Protein AF-A0A925X2E8-F1 (afdb_monomer_lite)

Radius of gyration: 12.92 Å; chains: 1; bounding box: 28×23×48 Å

Foldseek 3Di:
DPPPPVLDLVVLQVQLVVCVVVVNLVSNLVSLVSSCVSPVLPLVSLQSNLVSCVSVVNNVSSLVSLVSSLVSCVVVVPVPSNVVSVVVNVVSD

Structure (mmCIF, N/CA/C/O backbone):
data_AF-A0A925X2E8-F1
#
_entry.id   AF-A0A925X2E8-F1
#
loop_
_atom_site.group_PDB
_atom_site.id
_atom_site.type_symbol
_atom_site.label_atom_id
_atom_site.label_alt_id
_atom_site.label_comp_id
_atom_site.label_asym_id
_atom_site.label_entity_id
_atom_site.label_seq_id
_atom_site.pdbx_PDB_ins_code
_atom_site.Cartn_x
_atom_site.Cartn_y
_atom_site.Cartn_z
_atom_site.occupancy
_atom_site.B_iso_or_equiv
_atom_site.auth_seq_id
_atom_site.auth_comp_id
_atom_site.auth_asym_id
_atom_site.auth_atom_id
_atom_site.pdbx_PDB_model_num
ATOM 1 N N . MET A 1 1 ? 1.287 7.789 -30.617 1.00 34.53 1 MET A N 1
ATOM 2 C CA . MET A 1 1 ? 0.027 7.333 -29.994 1.00 34.53 1 MET A CA 1
ATOM 3 C C . MET A 1 1 ? 0.385 6.666 -28.678 1.00 34.53 1 MET A C 1
ATOM 5 O O . MET A 1 1 ? 0.960 5.589 -28.705 1.00 34.53 1 MET A O 1
ATOM 9 N N . LEU A 1 2 ? 0.150 7.332 -27.545 1.00 45.56 2 LEU A N 1
ATOM 10 C CA . LEU A 1 2 ? 0.333 6.727 -26.222 1.00 45.56 2 LEU A CA 1
ATOM 11 C C . LEU A 1 2 ? -0.812 5.736 -26.018 1.00 45.56 2 LEU A C 1
ATOM 13 O O . LEU A 1 2 ? -1.967 6.139 -25.874 1.00 45.56 2 LEU A O 1
ATOM 17 N N . SER A 1 3 ? -0.505 4.445 -26.107 1.00 40.50 3 SER A N 1
ATOM 18 C CA . SER A 1 3 ? -1.465 3.378 -25.860 1.00 40.50 3 SER A CA 1
ATOM 19 C C . SER A 1 3 ? -1.948 3.485 -24.415 1.00 40.50 3 SER A C 1
ATOM 21 O O . SER A 1 3 ? -1.237 3.097 -23.492 1.00 40.50 3 SER A O 1
ATOM 23 N N . LYS A 1 4 ? -3.158 4.020 -24.221 1.00 44.84 4 LYS A N 1
ATOM 24 C CA . LYS A 1 4 ? -3.923 3.880 -22.981 1.00 44.84 4 LYS A CA 1
ATOM 25 C C . LYS A 1 4 ? -4.242 2.400 -22.808 1.00 44.84 4 LYS A C 1
ATOM 27 O O . LYS A 1 4 ? -5.300 1.944 -23.229 1.00 44.84 4 LYS A O 1
ATOM 32 N N . GLN A 1 5 ? -3.313 1.635 -22.251 1.00 50.75 5 GLN A N 1
ATOM 33 C CA . GLN A 1 5 ? -3.665 0.325 -21.740 1.00 50.75 5 GLN A CA 1
ATOM 34 C C . GLN A 1 5 ? -4.385 0.562 -20.406 1.00 50.75 5 GLN A C 1
ATOM 36 O O . GLN A 1 5 ? -3.791 1.153 -19.507 1.00 50.75 5 GLN A O 1
ATOM 41 N N . PRO A 1 6 ? -5.648 0.133 -20.239 1.00 55.19 6 PRO A N 1
ATOM 42 C CA . PRO A 1 6 ? -6.418 0.276 -18.993 1.00 55.19 6 PRO A CA 1
ATOM 43 C C . PRO A 1 6 ? -5.878 -0.586 -17.826 1.00 55.19 6 PRO A C 1
ATOM 45 O O . PRO A 1 6 ? -6.612 -0.929 -16.903 1.00 55.19 6 PRO A O 1
ATOM 48 N N . ARG A 1 7 ? -4.594 -0.954 -17.891 1.00 66.06 7 ARG A N 1
ATOM 49 C CA . ARG A 1 7 ? -3.834 -1.833 -16.998 1.00 66.06 7 ARG A CA 1
ATOM 50 C C . ARG A 1 7 ? -2.440 -1.260 -16.714 1.00 66.06 7 ARG A C 1
ATOM 52 O O . ARG A 1 7 ? -1.499 -2.013 -16.520 1.00 66.06 7 ARG A O 1
ATOM 59 N N . ASP A 1 8 ? -2.277 0.057 -16.771 1.00 86.06 8 ASP A N 1
ATOM 60 C CA . ASP A 1 8 ? -1.039 0.696 -16.326 1.00 86.06 8 ASP A CA 1
ATOM 61 C C . ASP A 1 8 ? -1.114 0.894 -14.805 1.00 86.06 8 ASP A C 1
ATOM 63 O O . ASP A 1 8 ? -1.954 1.660 -14.319 1.00 86.06 8 ASP A O 1
ATOM 67 N N . ALA A 1 9 ? -0.262 0.180 -14.063 1.00 91.44 9 ALA A N 1
ATOM 68 C CA . ALA A 1 9 ? -0.182 0.261 -12.606 1.00 91.44 9 ALA A CA 1
ATOM 69 C C . ALA A 1 9 ? 0.025 1.707 -12.132 1.00 91.44 9 ALA A C 1
ATOM 71 O O . ALA A 1 9 ? -0.596 2.129 -11.159 1.00 91.44 9 ALA A O 1
ATOM 72 N N . PHE A 1 10 ? 0.802 2.509 -12.866 1.00 92.25 10 PHE A N 1
ATOM 73 C CA . PHE A 1 10 ? 1.033 3.908 -12.525 1.00 92.25 10 PHE A CA 1
ATOM 74 C C . PHE A 1 10 ? -0.248 4.748 -12.628 1.00 92.25 10 PHE A C 1
ATOM 76 O O . PHE A 1 10 ? -0.538 5.555 -11.744 1.00 92.25 10 PHE A O 1
ATOM 83 N N . LEU A 1 11 ? -1.057 4.543 -13.676 1.00 93.44 11 LEU A N 1
ATOM 84 C CA . LEU A 1 11 ? -2.329 5.259 -13.835 1.00 93.44 11 LEU A CA 1
ATOM 85 C C . LEU A 1 11 ? -3.359 4.836 -12.783 1.00 93.44 11 LEU A C 1
ATOM 87 O O . LEU A 1 11 ? -4.073 5.687 -12.255 1.00 93.44 11 LEU A O 1
ATOM 91 N N . LEU A 1 12 ? -3.433 3.540 -12.468 1.00 95.88 12 LEU A N 1
ATOM 92 C CA . LEU A 1 12 ? -4.304 3.033 -11.404 1.00 95.88 12 LEU A CA 1
ATOM 93 C C . LEU A 1 12 ? -3.898 3.612 -10.045 1.00 95.88 12 LEU A C 1
ATOM 95 O O . LEU A 1 12 ? -4.753 4.117 -9.317 1.00 95.88 12 LEU A O 1
ATOM 99 N N . TYR A 1 13 ? -2.599 3.639 -9.752 1.00 97.31 13 TYR A N 1
ATOM 100 C CA . TYR A 1 13 ? -2.064 4.239 -8.536 1.00 97.31 13 TYR A CA 1
ATOM 101 C C . TYR A 1 13 ? -2.403 5.729 -8.443 1.00 97.31 13 TYR A C 1
ATOM 103 O O . TYR A 1 13 ? -2.878 6.195 -7.405 1.00 97.31 13 TYR A O 1
ATOM 111 N N . ALA A 1 14 ? -2.216 6.475 -9.537 1.00 96.88 14 ALA A N 1
ATOM 112 C CA . ALA A 1 14 ? -2.553 7.892 -9.599 1.00 96.88 14 ALA A CA 1
ATOM 113 C C . ALA A 1 14 ? -4.046 8.137 -9.327 1.00 96.88 14 ALA A C 1
ATOM 115 O O . ALA A 1 14 ? -4.377 9.011 -8.529 1.00 96.88 14 ALA A O 1
ATOM 116 N N . LEU A 1 15 ? -4.949 7.333 -9.902 1.00 96.50 15 LEU A N 1
ATOM 117 C CA . LEU A 1 15 ? -6.385 7.415 -9.607 1.00 96.50 15 LEU A CA 1
ATOM 118 C C . LEU A 1 15 ? -6.687 7.143 -8.128 1.00 96.50 15 LEU A C 1
ATOM 120 O O . LEU A 1 15 ? -7.463 7.880 -7.520 1.00 96.50 15 LEU A O 1
ATOM 124 N N . GLY A 1 16 ? -6.035 6.144 -7.529 1.00 97.62 16 GLY A N 1
ATOM 125 C CA . GLY A 1 16 ? -6.149 5.879 -6.095 1.00 97.62 16 GLY A CA 1
ATOM 126 C C . GLY A 1 16 ? -5.712 7.074 -5.247 1.00 97.62 16 GLY A C 1
ATOM 127 O O . GLY A 1 16 ? -6.414 7.460 -4.313 1.00 97.62 16 GLY A O 1
ATOM 128 N N . MET A 1 17 ? -4.603 7.730 -5.611 1.00 97.88 17 MET A N 1
ATOM 129 C CA . MET A 1 17 ? -4.152 8.955 -4.942 1.00 97.88 17 MET A CA 1
ATOM 130 C C . MET A 1 17 ? -5.154 10.104 -5.063 1.00 97.88 17 MET A C 1
ATOM 132 O O . MET A 1 17 ? -5.377 10.804 -4.075 1.00 97.88 17 MET A O 1
ATOM 136 N N . GLU A 1 18 ? -5.764 10.307 -6.232 1.00 98.00 18 GLU A N 1
ATOM 137 C CA . GLU A 1 18 ? -6.777 11.354 -6.404 1.00 98.00 18 GLU A CA 1
ATOM 138 C C . GLU A 1 18 ? -8.021 11.078 -5.553 1.00 98.00 18 GLU A C 1
ATOM 140 O O . GLU A 1 18 ? -8.502 11.973 -4.861 1.00 98.00 18 GLU A O 1
ATOM 145 N N . HIS A 1 19 ? -8.490 9.829 -5.494 1.00 97.25 19 HIS A N 1
ATOM 146 C CA . HIS A 1 19 ? -9.595 9.461 -4.606 1.00 97.25 19 HIS A CA 1
ATOM 147 C C . HIS A 1 19 ? -9.246 9.622 -3.123 1.00 97.25 19 HIS A C 1
ATOM 149 O O . HIS A 1 19 ? -10.061 10.153 -2.368 1.00 97.25 19 HIS A O 1
ATOM 155 N N . LYS A 1 20 ? -8.016 9.280 -2.715 1.00 96.81 20 LYS A N 1
ATOM 156 C CA . LYS A 1 20 ? -7.532 9.523 -1.348 1.00 96.81 20 LYS A CA 1
ATOM 157 C C . LYS A 1 20 ? -7.572 11.014 -0.995 1.00 96.81 20 LYS A C 1
ATOM 159 O O . LYS A 1 20 ? -8.029 11.371 0.085 1.00 96.81 20 LYS A O 1
ATOM 164 N N . LYS A 1 21 ? -7.138 11.898 -1.904 1.00 96.12 21 LYS A N 1
ATOM 165 C CA . LYS A 1 21 ?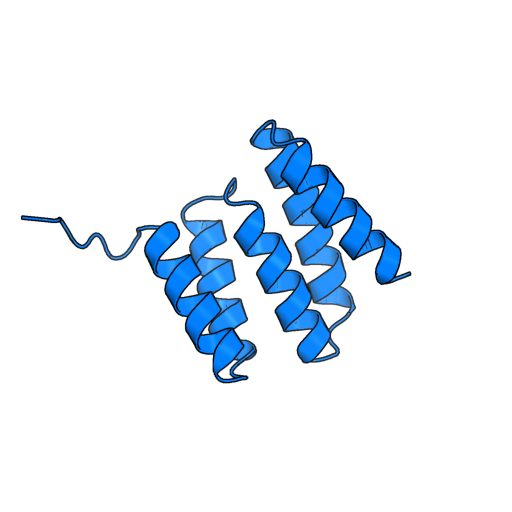 -7.200 13.362 -1.706 1.00 96.12 21 LYS A CA 1
ATOM 166 C C . LYS A 1 21 ? -8.634 13.878 -1.571 1.00 96.12 21 LYS A C 1
ATOM 168 O O . LYS A 1 21 ? -8.861 14.843 -0.851 1.00 96.12 21 LYS A O 1
ATOM 173 N N . LEU A 1 22 ? -9.585 13.239 -2.250 1.00 96.31 22 LEU A N 1
ATOM 174 C CA . LEU A 1 22 ? -11.013 13.549 -2.153 1.00 96.31 22 LEU A CA 1
ATOM 175 C C . LEU A 1 22 ? -11.674 12.982 -0.882 1.00 96.31 22 LEU A C 1
ATOM 177 O O . LEU A 1 22 ? -12.863 13.212 -0.675 1.00 96.31 22 LEU A O 1
ATOM 181 N N . GLY A 1 23 ? -10.937 12.244 -0.043 1.00 93.62 23 GLY A N 1
ATOM 182 C CA . GLY A 1 23 ? -11.475 11.567 1.140 1.00 93.62 23 GLY A CA 1
ATOM 183 C C . GLY A 1 23 ? -12.297 10.314 0.820 1.00 93.62 23 GLY A C 1
ATOM 184 O O . GLY A 1 23 ? -12.921 9.744 1.710 1.00 93.62 23 GLY A O 1
ATOM 185 N N . ASP A 1 24 ? -12.298 9.863 -0.438 1.00 96.69 24 ASP A N 1
ATOM 186 C CA . ASP A 1 24 ? -12.993 8.654 -0.884 1.00 96.69 24 ASP A CA 1
ATOM 187 C C . ASP A 1 24 ? -12.084 7.435 -0.665 1.00 96.69 24 ASP A C 1
ATOM 189 O O . ASP A 1 24 ? -11.472 6.896 -1.593 1.00 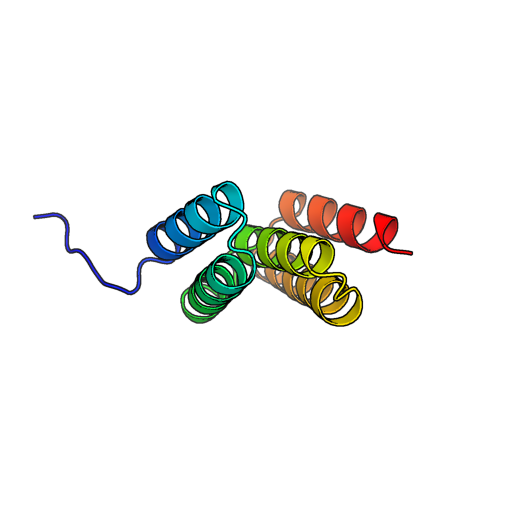96.69 24 ASP A O 1
ATOM 193 N N . ALA A 1 25 ? -11.935 7.051 0.607 1.00 96.38 25 ALA A N 1
ATOM 194 C CA . ALA A 1 25 ? -11.040 5.973 1.019 1.00 96.38 25 ALA A CA 1
ATOM 195 C C . ALA A 1 25 ? -11.418 4.625 0.381 1.00 96.38 25 ALA A C 1
ATOM 197 O O . ALA A 1 25 ? -10.530 3.864 0.004 1.00 96.38 25 ALA A O 1
ATOM 198 N N . ASP A 1 26 ? -12.713 4.351 0.191 1.00 98.06 26 ASP A N 1
ATOM 199 C CA . ASP A 1 26 ? -13.192 3.122 -0.452 1.00 98.06 26 ASP A CA 1
ATOM 200 C C . ASP A 1 26 ? -12.715 3.005 -1.901 1.00 98.06 26 ASP A C 1
ATOM 202 O O . ASP A 1 26 ? -12.150 1.978 -2.287 1.00 98.06 26 ASP A O 1
ATOM 206 N N . LYS A 1 27 ? -12.867 4.066 -2.705 1.00 97.75 27 LYS A N 1
ATOM 207 C CA . LYS A 1 27 ? -12.344 4.042 -4.077 1.00 97.75 27 LYS A CA 1
ATOM 208 C C . LYS A 1 27 ? -10.825 4.048 -4.118 1.00 97.75 27 LYS A C 1
ATOM 210 O O . LYS A 1 27 ? -10.252 3.400 -4.990 1.00 97.75 27 LYS A O 1
ATOM 215 N N . ALA A 1 28 ? -10.162 4.741 -3.193 1.00 98.44 28 ALA A N 1
ATOM 216 C CA . ALA A 1 28 ? -8.707 4.694 -3.102 1.00 98.44 28 ALA A CA 1
ATOM 217 C C . ALA A 1 28 ? -8.218 3.248 -2.898 1.00 98.44 28 ALA A C 1
ATOM 219 O O . ALA A 1 28 ? -7.346 2.787 -3.634 1.00 98.44 28 ALA A O 1
ATOM 220 N N . ILE A 1 29 ? -8.839 2.506 -1.974 1.00 98.75 29 ILE A N 1
ATOM 221 C CA . ILE A 1 29 ? -8.539 1.091 -1.705 1.00 98.75 29 ILE A CA 1
ATOM 222 C C . ILE A 1 29 ? -8.764 0.215 -2.943 1.00 98.75 29 ILE A C 1
ATOM 224 O O . ILE A 1 29 ? -7.908 -0.626 -3.234 1.00 98.75 29 ILE A O 1
ATOM 228 N N . ASP A 1 30 ? -9.863 0.406 -3.681 1.00 98.25 30 ASP A N 1
ATOM 229 C CA . ASP A 1 30 ? -10.125 -0.326 -4.933 1.00 98.25 30 ASP A CA 1
ATOM 230 C C . ASP A 1 30 ? -8.997 -0.108 -5.950 1.00 98.25 30 ASP A C 1
ATOM 232 O O . ASP A 1 30 ? -8.384 -1.060 -6.439 1.00 98.25 30 ASP A O 1
ATOM 236 N N . PHE A 1 31 ? -8.643 1.152 -6.213 1.00 98.38 31 PHE A N 1
ATOM 237 C CA . PHE A 1 31 ? -7.596 1.484 -7.177 1.00 98.38 31 PHE A CA 1
ATOM 238 C C . PHE A 1 31 ? -6.208 0.998 -6.750 1.00 98.38 31 PHE A C 1
ATOM 240 O O . PHE A 1 31 ? -5.451 0.504 -7.591 1.00 98.38 31 PHE A O 1
ATOM 247 N N . TYR A 1 32 ? -5.868 1.076 -5.462 1.00 98.62 32 TYR A N 1
ATOM 248 C CA . TYR A 1 32 ? -4.615 0.511 -4.962 1.00 98.62 32 TYR A CA 1
ATOM 249 C C . TYR A 1 32 ? -4.598 -1.015 -5.062 1.00 98.62 32 TYR A C 1
ATOM 251 O O . TYR A 1 32 ? -3.586 -1.583 -5.459 1.00 98.62 32 TYR A O 1
ATOM 259 N N . SER A 1 33 ? -5.719 -1.686 -4.795 1.00 98.50 33 SER A N 1
ATOM 260 C CA . SER A 1 33 ? -5.821 -3.143 -4.945 1.00 98.50 33 SER A CA 1
ATOM 261 C C . SER A 1 33 ? -5.651 -3.570 -6.401 1.00 98.50 33 SER A C 1
ATOM 263 O O . SER A 1 33 ? -4.865 -4.464 -6.690 1.00 98.50 33 SER A O 1
ATOM 265 N N . ARG A 1 34 ? -6.268 -2.851 -7.340 1.00 97.50 34 ARG A N 1
ATOM 266 C CA . ARG A 1 34 ? -6.069 -3.080 -8.778 1.00 97.50 34 ARG A CA 1
ATOM 267 C C . ARG A 1 34 ? -4.647 -2.760 -9.240 1.00 97.50 34 ARG A C 1
ATOM 269 O O . ARG A 1 34 ? -4.144 -3.410 -10.150 1.00 97.50 34 ARG A O 1
ATOM 276 N N . THR A 1 35 ? -3.988 -1.776 -8.625 1.00 97.81 35 THR A N 1
ATOM 277 C CA . THR A 1 35 ? -2.559 -1.504 -8.871 1.00 97.81 35 THR A CA 1
ATOM 278 C C . THR A 1 35 ? -1.723 -2.723 -8.496 1.00 97.81 35 THR A C 1
ATOM 280 O O . THR A 1 35 ? -0.906 -3.165 -9.294 1.00 97.81 35 THR A O 1
ATOM 283 N N . ILE A 1 36 ? -1.989 -3.298 -7.322 1.00 98.06 36 ILE A N 1
ATOM 284 C CA . ILE A 1 36 ? -1.318 -4.493 -6.800 1.00 98.06 36 ILE A CA 1
ATOM 285 C C . ILE A 1 36 ? -1.583 -5.729 -7.674 1.00 9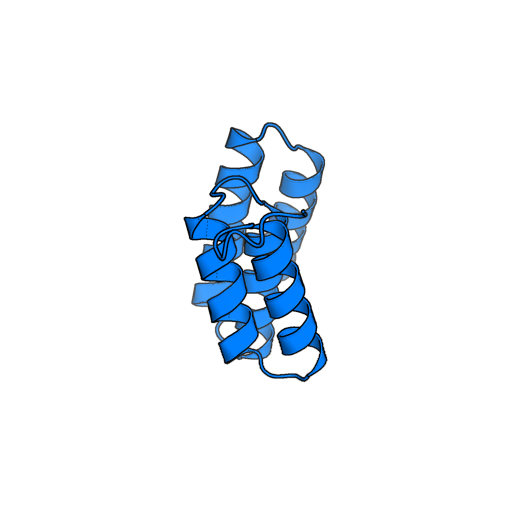8.06 36 ILE A C 1
ATOM 287 O O . ILE A 1 36 ? -0.683 -6.532 -7.891 1.00 98.06 36 ILE A O 1
ATOM 291 N N . GLU A 1 37 ? -2.799 -5.891 -8.198 1.00 97.00 37 GLU A N 1
ATOM 292 C CA . GLU A 1 37 ? -3.131 -6.986 -9.122 1.00 97.00 37 GLU A CA 1
ATOM 293 C C . GLU A 1 37 ? -2.345 -6.906 -10.437 1.00 97.00 37 GLU A C 1
ATOM 295 O O . GLU A 1 37 ? -1.966 -7.932 -11.002 1.00 97.00 37 GLU A O 1
ATOM 300 N N . VAL A 1 38 ? -2.120 -5.690 -10.940 1.00 95.69 38 VAL A N 1
ATOM 301 C CA . VAL A 1 38 ? -1.377 -5.448 -12.183 1.00 95.69 38 VAL A CA 1
ATOM 302 C C . VAL A 1 38 ? 0.130 -5.547 -11.958 1.00 95.69 38 VAL A C 1
ATOM 304 O O . VAL A 1 38 ? 0.828 -6.145 -12.775 1.00 95.69 38 VAL A O 1
ATOM 307 N N . ASP A 1 39 ? 0.625 -4.965 -10.868 1.00 96.06 39 ASP A N 1
ATOM 308 C CA . ASP A 1 39 ? 2.027 -4.997 -10.467 1.00 96.06 39 ASP A CA 1
ATOM 309 C C . ASP A 1 39 ? 2.149 -5.337 -8.969 1.00 96.06 39 ASP A C 1
ATOM 311 O O . ASP A 1 39 ? 2.128 -4.448 -8.109 1.00 96.06 39 ASP A O 1
ATOM 315 N N . PRO A 1 40 ? 2.334 -6.630 -8.638 1.00 97.44 40 PRO A N 1
ATOM 316 C CA . PRO A 1 40 ? 2.494 -7.094 -7.259 1.00 97.44 40 PRO A CA 1
ATOM 317 C C . PRO A 1 40 ? 3.776 -6.618 -6.562 1.00 97.44 40 PRO A C 1
ATOM 319 O O . PRO A 1 40 ? 3.991 -6.950 -5.394 1.00 97.44 40 PRO A O 1
ATOM 322 N N . ASN A 1 41 ? 4.657 -5.906 -7.269 1.00 96.56 41 ASN A N 1
ATOM 323 C CA . ASN A 1 41 ? 5.883 -5.329 -6.726 1.00 96.56 41 ASN A CA 1
ATOM 324 C C . ASN A 1 41 ? 5.779 -3.801 -6.560 1.00 96.56 41 ASN A C 1
ATOM 326 O O . ASN A 1 41 ? 6.736 -3.171 -6.106 1.00 96.56 41 ASN A O 1
ATOM 330 N N . TYR A 1 42 ? 4.622 -3.195 -6.863 1.00 97.25 42 TYR A N 1
ATOM 331 C CA . TYR A 1 42 ? 4.376 -1.765 -6.671 1.00 97.25 42 TYR A CA 1
ATOM 332 C C . TYR A 1 42 ? 4.177 -1.439 -5.179 1.00 97.25 42 TYR A C 1
ATOM 334 O O . TYR A 1 42 ? 3.062 -1.253 -4.688 1.00 97.25 42 TYR A O 1
ATOM 342 N N . CYS A 1 43 ? 5.281 -1.372 -4.435 1.00 98.00 43 CYS A N 1
ATOM 343 C CA . CYS A 1 43 ? 5.305 -1.295 -2.970 1.00 98.00 43 CYS A CA 1
ATOM 344 C C . CYS A 1 43 ? 4.477 -0.127 -2.407 1.00 98.00 43 CYS A C 1
ATOM 346 O O . CYS A 1 43 ? 3.734 -0.290 -1.439 1.00 98.00 43 CYS A O 1
ATOM 348 N N . TYR A 1 44 ? 4.515 1.032 -3.070 1.00 97.06 44 TYR A N 1
ATOM 349 C CA . TYR A 1 44 ? 3.744 2.206 -2.657 1.00 97.06 44 TYR A CA 1
ATOM 350 C C . TYR A 1 44 ? 2.229 1.970 -2.657 1.00 97.06 44 TYR A C 1
ATOM 352 O O . TYR A 1 44 ? 1.525 2.574 -1.852 1.00 97.06 44 TYR A O 1
ATOM 360 N N . ALA A 1 45 ? 1.696 1.090 -3.509 1.00 98.31 45 ALA A N 1
A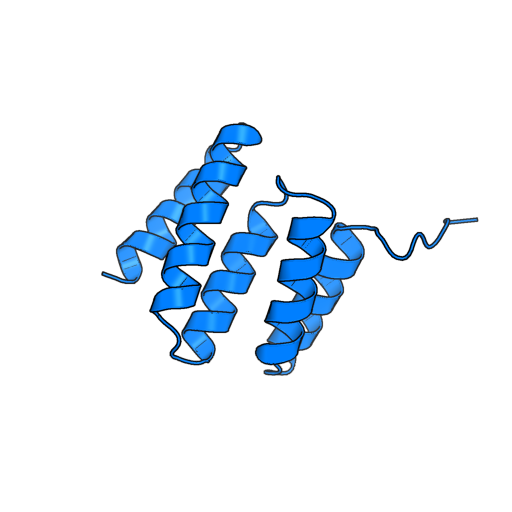TOM 361 C CA . ALA A 1 45 ? 0.264 0.802 -3.527 1.00 98.31 45 ALA A CA 1
ATOM 362 C C . ALA A 1 45 ? -0.182 0.102 -2.235 1.00 98.31 45 ALA A C 1
ATOM 364 O O . ALA A 1 45 ? -1.237 0.429 -1.695 1.00 98.31 45 ALA A O 1
ATOM 365 N N . TYR A 1 46 ? 0.648 -0.790 -1.690 1.00 98.75 46 TYR A N 1
ATOM 366 C CA . TYR A 1 46 ? 0.402 -1.436 -0.400 1.00 98.75 46 TYR A CA 1
ATOM 367 C C . TYR A 1 46 ? 0.430 -0.436 0.753 1.00 98.75 46 TYR A C 1
ATOM 369 O O . TYR A 1 46 ? -0.482 -0.437 1.580 1.00 98.75 46 TYR A O 1
ATOM 377 N N . TYR A 1 47 ? 1.425 0.458 0.765 1.00 98.44 47 TYR A N 1
ATOM 378 C CA . TYR A 1 47 ? 1.528 1.518 1.768 1.00 98.44 47 TYR A CA 1
ATOM 379 C C . TYR A 1 47 ? 0.282 2.412 1.757 1.00 98.44 47 TYR A C 1
ATOM 381 O O . TYR A 1 47 ? -0.382 2.593 2.775 1.00 98.44 47 TYR A O 1
ATOM 389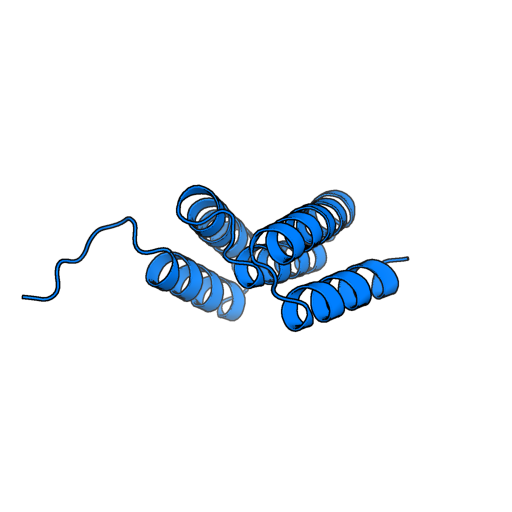 N N . GLN A 1 48 ? -0.098 2.924 0.583 1.00 98.50 48 GLN A N 1
ATOM 390 C CA . GLN A 1 48 ? -1.256 3.811 0.479 1.00 98.50 48 GLN A CA 1
ATOM 391 C C . GLN A 1 48 ? -2.577 3.101 0.794 1.00 98.50 48 GLN A C 1
ATOM 393 O O . GLN A 1 48 ? -3.473 3.710 1.381 1.00 98.50 48 GLN A O 1
ATOM 398 N N . ARG A 1 49 ? -2.707 1.815 0.441 1.00 98.62 49 ARG A N 1
ATOM 399 C CA . ARG A 1 49 ? -3.867 1.000 0.817 1.00 98.62 49 ARG A CA 1
ATOM 400 C C . ARG A 1 49 ? -3.948 0.811 2.329 1.00 98.62 49 ARG A C 1
ATOM 402 O O . ARG A 1 49 ? -5.037 0.939 2.880 1.00 98.62 49 ARG A O 1
ATOM 409 N N . GLY A 1 50 ? -2.814 0.575 2.991 1.00 98.25 50 GLY A N 1
ATOM 410 C CA . GLY A 1 50 ? -2.722 0.529 4.449 1.00 98.25 50 GLY A CA 1
ATOM 411 C C . GLY A 1 50 ? -3.229 1.818 5.091 1.00 98.25 50 GLY A C 1
ATOM 412 O O . GLY A 1 50 ? -4.182 1.777 5.865 1.00 98.25 50 GLY A O 1
ATOM 413 N N . GLN A 1 51 ? -2.710 2.968 4.654 1.00 97.75 51 GLN A N 1
ATOM 414 C CA . GLN A 1 51 ? -3.151 4.277 5.149 1.00 97.75 51 GLN A CA 1
ATOM 415 C C . GLN A 1 51 ? -4.644 4.533 4.911 1.00 97.75 51 GLN A C 1
ATOM 417 O O . GLN A 1 51 ? -5.325 5.119 5.752 1.00 97.75 51 GLN A O 1
ATOM 422 N N . ALA A 1 52 ? -5.175 4.116 3.759 1.00 98.12 52 ALA A N 1
ATOM 423 C CA . ALA A 1 52 ? -6.594 4.270 3.458 1.00 98.12 52 ALA A CA 1
ATOM 424 C C . ALA A 1 52 ? -7.473 3.395 4.371 1.00 98.12 52 ALA A C 1
ATOM 426 O O . ALA A 1 52 ? -8.534 3.841 4.806 1.00 98.12 52 ALA A O 1
ATOM 427 N N . PHE A 1 53 ? -7.028 2.186 4.725 1.00 98.31 53 PHE A N 1
ATOM 428 C CA . PHE A 1 53 ? -7.704 1.363 5.730 1.00 98.31 53 PHE A CA 1
ATOM 429 C C . PHE A 1 53 ? -7.616 1.969 7.140 1.00 98.31 53 PHE A C 1
ATOM 431 O O . PHE A 1 53 ? -8.615 1.951 7.859 1.00 98.31 53 PHE A O 1
ATOM 438 N N . GLU A 1 54 ? -6.489 2.585 7.518 1.00 96.25 54 GLU A N 1
ATOM 439 C CA . GLU A 1 54 ? -6.366 3.317 8.791 1.00 96.25 54 GLU A CA 1
ATOM 440 C C . GLU A 1 54 ? -7.355 4.481 8.880 1.00 96.25 54 GLU A C 1
ATOM 442 O O . GLU A 1 54 ? -8.029 4.641 9.895 1.00 96.25 54 GLU A O 1
ATOM 447 N N . GLN A 1 55 ? -7.517 5.249 7.797 1.00 94.69 55 GLN A N 1
ATOM 448 C CA . GLN A 1 55 ? -8.508 6.331 7.723 1.00 94.69 55 GLN A CA 1
ATOM 449 C C . GLN A 1 55 ? -9.944 5.829 7.918 1.00 94.69 55 GLN A C 1
ATOM 451 O O . GLN A 1 55 ? -10.792 6.561 8.425 1.00 94.69 55 GLN A O 1
ATOM 456 N N . LYS A 1 56 ? -10.217 4.574 7.547 1.00 95.81 56 LYS A N 1
ATOM 457 C CA . LYS A 1 56 ? -11.504 3.908 7.778 1.00 95.81 56 LYS A CA 1
ATOM 458 C C . LYS A 1 56 ? -11.638 3.282 9.171 1.00 95.81 56 LYS A C 1
ATOM 460 O O . LYS A 1 56 ? -12.705 2.763 9.489 1.00 95.81 56 LYS A O 1
ATOM 465 N N . GLY A 1 57 ? -10.582 3.293 9.983 1.00 95.88 57 GLY A N 1
ATOM 466 C CA . GLY A 1 57 ? -10.533 2.594 11.268 1.00 95.88 57 GLY A CA 1
ATOM 467 C C . GLY A 1 57 ? -10.395 1.071 11.146 1.00 95.88 57 GLY A C 1
ATOM 468 O O . GLY A 1 57 ? -10.541 0.367 12.143 1.00 95.88 57 GLY A O 1
ATOM 469 N N . ASP A 1 58 ? -10.102 0.542 9.953 1.00 97.69 58 ASP A N 1
ATOM 470 C CA . ASP A 1 58 ? -9.874 -0.888 9.732 1.00 97.69 58 ASP A CA 1
ATOM 471 C C . ASP A 1 58 ? -8.392 -1.227 9.937 1.00 97.69 58 ASP A C 1
ATOM 473 O O . ASP A 1 58 ? -7.620 -1.454 9.001 1.00 97.69 58 ASP A O 1
ATOM 477 N N . ALA A 1 59 ? -7.987 -1.254 11.207 1.00 96.94 59 ALA A N 1
ATOM 478 C CA . ALA A 1 59 ? -6.613 -1.550 11.601 1.00 96.94 59 ALA A CA 1
ATOM 479 C C . ALA A 1 59 ? -6.154 -2.955 11.163 1.00 96.94 59 ALA A C 1
ATOM 481 O O . ALA A 1 59 ? -4.962 -3.180 10.948 1.00 96.94 59 ALA A O 1
ATOM 482 N N . THR A 1 60 ? -7.084 -3.904 11.002 1.00 97.81 60 THR A N 1
ATOM 483 C CA . THR A 1 60 ? -6.749 -5.277 10.600 1.00 97.81 60 THR A CA 1
ATOM 484 C C . THR A 1 60 ? -6.329 -5.319 9.132 1.00 97.81 60 THR A C 1
ATOM 486 O O . THR A 1 60 ? -5.241 -5.810 8.822 1.00 97.81 60 THR A O 1
ATOM 489 N N . SER A 1 61 ? -7.135 -4.746 8.233 1.00 98.25 61 SER A N 1
ATOM 490 C CA . SER A 1 61 ? -6.805 -4.672 6.802 1.00 98.25 61 SER A CA 1
ATOM 491 C C . SER A 1 61 ? -5.601 -3.766 6.523 1.00 98.25 61 SER A C 1
ATOM 493 O O . SER A 1 61 ? -4.802 -4.051 5.623 1.00 98.25 61 SER A O 1
ATOM 495 N N . ALA A 1 62 ? -5.424 -2.703 7.314 1.00 98.38 62 ALA A N 1
ATOM 496 C CA . ALA A 1 62 ? -4.249 -1.839 7.239 1.00 98.38 62 ALA A CA 1
ATOM 497 C C . ALA A 1 62 ? -2.957 -2.602 7.567 1.00 98.38 62 ALA A C 1
ATOM 499 O O . ALA A 1 62 ? -2.040 -2.650 6.745 1.00 98.38 62 ALA A O 1
ATOM 500 N N . ARG A 1 63 ? -2.934 -3.300 8.711 1.00 98.19 63 ARG A N 1
ATOM 501 C CA . ARG A 1 63 ? -1.809 -4.144 9.132 1.00 98.19 63 ARG A CA 1
ATOM 502 C C . ARG A 1 63 ? -1.470 -5.202 8.086 1.00 98.19 63 ARG A C 1
ATOM 504 O O . ARG A 1 63 ? -0.294 -5.422 7.798 1.00 98.19 63 ARG A O 1
ATOM 511 N N . GLN A 1 64 ? -2.484 -5.857 7.519 1.00 98.56 64 GLN A N 1
ATOM 512 C CA . GLN A 1 64 ? -2.265 -6.848 6.467 1.00 98.56 64 GLN A CA 1
ATOM 513 C C . GLN A 1 64 ? -1.654 -6.208 5.214 1.00 98.56 64 GLN A C 1
ATOM 515 O O . GLN A 1 64 ? -0.695 -6.742 4.668 1.00 98.56 64 GLN A O 1
ATOM 520 N N . SER A 1 65 ? -2.141 -5.033 4.803 1.00 98.62 65 SER A N 1
ATOM 521 C CA . SER A 1 65 ? -1.600 -4.323 3.639 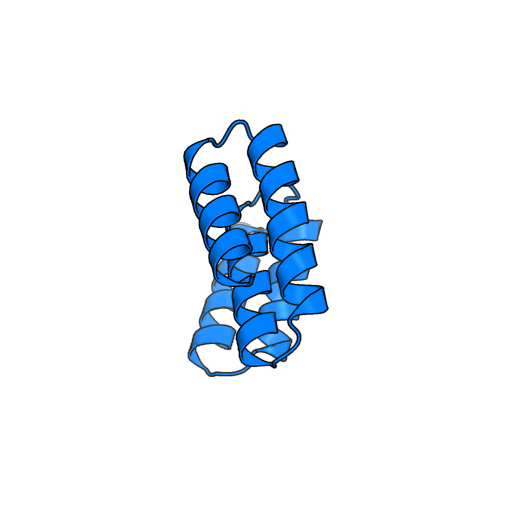1.00 98.62 65 SER A CA 1
ATOM 522 C C . SER A 1 65 ? -0.128 -3.958 3.815 1.00 98.62 65 SER A C 1
ATOM 524 O O . SER A 1 65 ? 0.642 -4.129 2.874 1.00 98.62 65 SER A O 1
ATOM 526 N N . TYR A 1 66 ? 0.288 -3.519 5.006 1.00 98.62 66 TYR A N 1
ATOM 527 C CA . TYR A 1 66 ? 1.699 -3.234 5.267 1.00 98.62 66 TYR A CA 1
ATOM 528 C C . TYR A 1 66 ? 2.570 -4.492 5.230 1.00 98.62 66 TYR A C 1
ATOM 530 O O . TYR A 1 66 ? 3.627 -4.469 4.605 1.00 98.62 66 TYR A O 1
ATOM 538 N N . LYS A 1 67 ? 2.107 -5.611 5.802 1.00 98.56 67 LYS A N 1
ATOM 539 C CA . LYS A 1 67 ? 2.819 -6.900 5.728 1.00 98.56 67 LYS A CA 1
ATOM 540 C C . LYS A 1 67 ? 2.985 -7.391 4.290 1.00 98.56 67 LYS A C 1
ATOM 542 O O . LYS A 1 67 ? 4.099 -7.709 3.886 1.00 98.56 67 LYS A O 1
ATOM 547 N N . ASP A 1 68 ? 1.912 -7.368 3.502 1.00 98.56 68 ASP A N 1
ATOM 548 C CA . ASP A 1 68 ? 1.970 -7.745 2.085 1.00 98.56 68 ASP A CA 1
ATOM 549 C C . ASP A 1 68 ? 2.930 -6.832 1.300 1.00 98.56 68 ASP A C 1
ATOM 551 O O . ASP A 1 68 ? 3.635 -7.281 0.392 1.00 98.56 68 ASP A O 1
ATOM 555 N N . GLY A 1 69 ? 2.971 -5.544 1.661 1.00 98.62 69 GLY A N 1
ATOM 556 C CA . GLY A 1 69 ? 3.902 -4.571 1.103 1.00 98.62 69 GLY A CA 1
ATOM 557 C C . GLY A 1 69 ? 5.358 -4.884 1.439 1.00 98.62 69 GLY A C 1
ATOM 558 O O . GLY A 1 69 ? 6.212 -4.754 0.566 1.00 98.62 69 GLY A O 1
ATOM 559 N N . ILE A 1 70 ? 5.658 -5.305 2.672 1.00 98.62 70 ILE A N 1
ATOM 560 C CA . ILE A 1 70 ? 7.013 -5.715 3.082 1.00 98.62 70 ILE A CA 1
ATOM 561 C C . ILE A 1 70 ? 7.469 -6.895 2.221 1.00 98.62 70 ILE A C 1
ATOM 563 O O . ILE A 1 70 ? 8.570 -6.867 1.668 1.00 98.62 70 ILE A O 1
ATOM 567 N N . ASP A 1 71 ? 6.599 -7.886 2.020 1.00 98.62 71 ASP A N 1
ATOM 568 C CA . ASP A 1 71 ? 6.891 -9.019 1.140 1.00 98.62 71 ASP A CA 1
ATOM 569 C C . ASP A 1 71 ? 7.112 -8.568 -0.314 1.00 98.62 71 ASP A C 1
ATOM 571 O O . ASP A 1 71 ? 8.000 -9.083 -0.999 1.00 98.62 71 ASP A O 1
ATOM 575 N N . ALA A 1 72 ? 6.333 -7.594 -0.800 1.00 98.25 72 ALA A N 1
ATOM 576 C CA . ALA A 1 72 ? 6.526 -6.994 -2.122 1.00 98.25 72 ALA A CA 1
ATOM 577 C C . ALA A 1 72 ? 7.876 -6.279 -2.246 1.00 98.25 72 ALA A C 1
ATOM 579 O O . ALA A 1 72 ? 8.586 -6.491 -3.229 1.00 98.25 72 ALA A O 1
ATOM 580 N N . ALA A 1 73 ? 8.270 -5.515 -1.230 1.00 98.38 73 ALA A N 1
ATOM 581 C CA . ALA A 1 73 ? 9.545 -4.811 -1.188 1.00 98.38 73 ALA A CA 1
ATOM 582 C C . ALA A 1 73 ? 10.733 -5.781 -1.177 1.00 98.38 73 ALA A C 1
ATOM 584 O O . ALA A 1 73 ? 11.708 -5.580 -1.902 1.00 98.38 73 ALA A O 1
ATOM 585 N N . VAL A 1 74 ? 10.624 -6.898 -0.448 1.00 98.31 74 VAL A N 1
ATOM 586 C CA . VAL A 1 74 ? 11.623 -7.978 -0.481 1.00 98.31 74 VAL A CA 1
ATOM 587 C C . VAL A 1 74 ? 11.737 -8.585 -1.882 1.00 98.31 74 VAL A C 1
ATOM 589 O O . VAL A 1 74 ? 12.851 -8.742 -2.387 1.00 98.31 74 VAL A O 1
ATOM 592 N N . ARG A 1 75 ? 10.612 -8.888 -2.548 1.00 97.94 75 ARG A N 1
ATOM 593 C CA . ARG A 1 75 ? 10.619 -9.405 -3.932 1.00 97.94 75 ARG A CA 1
ATOM 594 C C . ARG A 1 75 ? 11.228 -8.407 -4.919 1.00 97.94 75 ARG A C 1
ATOM 596 O O . ARG A 1 75 ? 11.995 -8.812 -5.793 1.00 97.94 75 ARG A O 1
ATOM 603 N N . ALA A 1 76 ? 10.905 -7.125 -4.767 1.00 96.69 76 ALA A N 1
ATOM 604 C CA . ALA A 1 76 ? 11.397 -6.036 -5.606 1.00 96.69 76 ALA A CA 1
ATOM 605 C C . ALA A 1 76 ? 12.860 -5.653 -5.320 1.00 96.69 76 ALA A C 1
ATOM 607 O O . ALA A 1 76 ? 13.474 -4.970 -6.137 1.00 96.69 76 ALA A O 1
ATOM 608 N N . LYS A 1 77 ? 13.425 -6.113 -4.192 1.00 98.06 77 LYS A N 1
ATOM 609 C CA . LYS A 1 77 ? 14.720 -5.667 -3.648 1.00 98.06 77 LYS A CA 1
ATOM 610 C C . LYS A 1 77 ? 14.753 -4.156 -3.384 1.00 98.06 77 LYS A C 1
ATOM 612 O O . LYS A 1 77 ? 15.771 -3.506 -3.607 1.00 98.06 77 LYS A O 1
ATOM 617 N N . ASP A 1 78 ? 13.632 -3.613 -2.919 1.00 97.62 78 ASP A N 1
ATOM 618 C CA . ASP A 1 78 ? 13.481 -2.206 -2.553 1.00 97.62 78 ASP A CA 1
ATOM 619 C C . ASP A 1 78 ? 13.595 -2.051 -1.030 1.00 97.62 78 ASP A C 1
ATOM 621 O O . ASP A 1 78 ? 12.613 -2.120 -0.288 1.00 97.62 78 ASP A O 1
ATOM 625 N N . ASP A 1 79 ? 14.826 -1.883 -0.542 1.00 97.62 79 ASP A N 1
ATOM 626 C CA . ASP A 1 79 ? 15.089 -1.733 0.893 1.00 97.62 79 ASP A CA 1
ATOM 627 C C . ASP A 1 79 ? 14.489 -0.442 1.472 1.00 97.62 79 ASP A C 1
ATOM 629 O O . ASP A 1 79 ? 14.155 -0.399 2.659 1.00 97.62 79 ASP A O 1
ATOM 633 N N . HIS A 1 80 ? 14.336 0.603 0.651 1.00 97.50 80 HIS A N 1
ATOM 634 C CA . HIS A 1 80 ? 13.756 1.865 1.096 1.00 97.50 80 HIS A CA 1
ATOM 635 C C . HIS A 1 80 ? 12.260 1.701 1.357 1.00 97.50 80 HIS A C 1
ATOM 637 O O . HIS A 1 80 ? 11.807 1.982 2.468 1.00 97.50 80 HIS A O 1
ATOM 643 N N . ALA A 1 81 ? 11.520 1.154 0.388 1.00 97.31 81 ALA A N 1
ATOM 644 C CA . ALA A 1 81 ? 10.101 0.871 0.560 1.00 97.31 81 ALA A CA 1
ATOM 645 C C . ALA A 1 81 ? 9.857 -0.109 1.715 1.00 97.31 81 ALA A C 1
ATOM 647 O O . ALA A 1 81 ? 8.930 0.094 2.501 1.00 97.31 81 ALA A O 1
ATOM 648 N N . ARG A 1 82 ? 10.712 -1.136 1.872 1.00 98.44 82 ARG A N 1
ATOM 649 C CA . ARG A 1 82 ? 10.624 -2.062 3.012 1.00 98.44 82 ARG A CA 1
ATOM 650 C C . ARG A 1 82 ? 10.684 -1.308 4.341 1.00 98.44 82 ARG A C 1
ATOM 652 O O . ARG A 1 82 ? 9.822 -1.519 5.187 1.00 98.44 82 ARG A O 1
ATOM 659 N N . SER A 1 83 ? 11.656 -0.410 4.501 1.00 98.19 83 SER A N 1
ATOM 660 C CA . SER A 1 83 ? 11.837 0.356 5.739 1.00 98.19 83 SER A CA 1
ATOM 661 C C . SER A 1 83 ? 10.652 1.280 6.046 1.00 98.19 83 SER A C 1
ATOM 663 O O . SER A 1 83 ? 10.236 1.375 7.204 1.00 98.19 83 SER A O 1
ATOM 665 N N . GLU A 1 84 ? 10.066 1.928 5.033 1.00 98.00 84 GLU A N 1
ATOM 666 C CA . GLU A 1 84 ? 8.863 2.756 5.212 1.00 98.00 84 GLU A CA 1
ATOM 667 C C . GLU A 1 84 ? 7.663 1.923 5.683 1.00 98.00 84 GLU A C 1
ATOM 669 O O . GLU A 1 84 ? 6.940 2.323 6.597 1.00 98.00 84 GLU A O 1
ATOM 674 N N . LEU A 1 85 ? 7.472 0.741 5.093 1.00 98.19 85 LEU A N 1
ATOM 675 C CA . LEU A 1 85 ? 6.382 -0.171 5.437 1.00 98.19 85 LEU A CA 1
ATOM 676 C C . LEU A 1 85 ? 6.553 -0.804 6.826 1.00 98.19 85 LEU A C 1
ATOM 678 O O . LEU A 1 85 ? 5.575 -0.919 7.562 1.00 98.19 85 LEU A O 1
ATOM 682 N N . GLU A 1 86 ? 7.776 -1.174 7.209 1.00 98.19 86 GLU A N 1
ATOM 683 C CA . GLU A 1 86 ? 8.103 -1.646 8.563 1.00 98.19 86 GLU A CA 1
ATOM 684 C C . GLU A 1 86 ? 7.822 -0.561 9.607 1.00 98.19 86 GLU A C 1
ATOM 686 O O . GLU A 1 86 ? 7.198 -0.831 10.633 1.00 98.19 86 GLU A O 1
ATOM 691 N N . THR A 1 87 ? 8.213 0.681 9.311 1.00 97.88 87 THR A N 1
ATOM 692 C CA . THR A 1 87 ? 7.956 1.828 10.189 1.00 97.88 87 THR A CA 1
ATOM 693 C C . THR A 1 87 ? 6.456 2.068 10.347 1.00 97.88 87 THR A C 1
ATOM 695 O O . THR A 1 87 ? 5.977 2.226 11.468 1.00 97.88 87 THR A O 1
ATOM 698 N N . ALA A 1 88 ? 5.700 2.058 9.245 1.00 96.50 88 ALA A N 1
ATOM 699 C CA . ALA A 1 88 ? 4.248 2.207 9.292 1.00 96.50 88 ALA A CA 1
ATOM 700 C C . ALA A 1 88 ? 3.591 1.098 10.119 1.00 96.50 88 ALA A C 1
ATOM 702 O O . ALA A 1 88 ? 2.766 1.389 10.978 1.00 96.50 88 ALA A O 1
ATOM 703 N N . LEU A 1 89 ? 4.005 -0.157 9.924 1.00 96.75 89 LEU A N 1
ATOM 704 C CA . LEU A 1 89 ? 3.500 -1.292 10.688 1.00 96.75 89 LEU A CA 1
ATOM 705 C C . LEU A 1 89 ? 3.794 -1.164 12.191 1.00 96.75 89 LEU A C 1
ATOM 707 O O . LEU A 1 89 ? 2.917 -1.465 12.995 1.00 96.75 89 LEU A O 1
ATOM 711 N N . GLN A 1 90 ? 4.989 -0.701 12.564 1.00 95.56 90 GLN A N 1
ATOM 712 C CA . GLN A 1 90 ? 5.379 -0.513 13.963 1.00 95.56 90 GLN A CA 1
ATOM 713 C C . GLN A 1 90 ? 4.586 0.610 14.649 1.00 95.56 90 GLN A C 1
ATOM 715 O O . GLN A 1 90 ? 4.264 0.499 15.825 1.00 95.56 90 GLN A O 1
ATOM 720 N N . ILE A 1 91 ? 4.248 1.690 13.933 1.00 92.06 91 ILE A N 1
ATOM 721 C CA . ILE A 1 91 ? 3.451 2.804 14.484 1.00 92.06 91 ILE A CA 1
ATOM 722 C C . ILE A 1 91 ? 2.012 2.367 14.824 1.00 92.06 91 ILE A C 1
ATOM 724 O O . ILE A 1 91 ? 1.355 3.000 15.648 1.00 92.06 91 ILE A O 1
ATOM 728 N N . MET A 1 92 ? 1.521 1.288 14.208 1.00 82.25 92 MET A N 1
ATOM 729 C CA . MET A 1 92 ? 0.190 0.730 14.469 1.00 82.25 92 MET A CA 1
ATOM 730 C C . MET A 1 92 ? 0.100 -0.176 15.710 1.00 82.25 92 MET A C 1
ATOM 732 O O . MET A 1 92 ? -0.987 -0.692 15.995 1.00 82.25 92 MET A O 1
ATOM 736 N N . GLU A 1 93 ? 1.220 -0.482 16.367 1.00 68.88 93 GLU A N 1
ATOM 737 C CA . GLU A 1 93 ? 1.275 -1.317 17.580 1.00 68.88 93 GLU A CA 1
ATOM 738 C C . GLU A 1 93 ? 1.099 -0.488 18.856 1.00 68.88 93 GLU A C 1
ATOM 740 O O . GLU A 1 93 ? 0.344 -0.969 19.734 1.00 68.88 93 GLU A O 1
#

Sequence (93 aa):
MLSKQPRDAFLLYALGMEHKKLGDADKAIDFYSRTIEVDPNYCYAYYQRGQAFEQKGDATSARQSYKDGIDAAVRAKDDHARSELETALQIME

Secondary structure (DSSP, 8-state):
-----TT-HHHHHHHHHHHHHTT-HHHHHHHHHHHHHH-TT-HHHHHHHHHHHHHTT-HHHHHHHHHHHHHHHHHHT-HHHHHHHHHHHHHT-

pLDDT: mean 93.03, std 13.59, range [34.53, 98.75]